Protein AF-A0A2V9AXW8-F1 (afdb_monomer_lite)

Radius of gyration: 30.84 Å; chains: 1; bounding box: 59×23×102 Å

Sequence (179 aa):
MVTGLFTDTKINTTISTSSADVGIQVCVTVDGSGAGVLPTPCVTYDQRFQQISSQLFSQLVACQLVTSTTACTTTSDCAALGANYICNNPTGLSGAGLCVVPNPLCNFDLILSTLSAHSFDFVVSVDNKKPHVVDASWSIIGAGVKGSGSVASCVGPGVLTVTQTKVFNNSGALTFTSN

Secondary structure (DSSP, 8-state):
--EEEEEE----SS---EEEEEEEEEEEEETTB-TT-BS-SEEEEEEEEEEE-TTHHHHHHH-SEEEEEEEESSGGGGGGG-TT-EEE-TT--TT-EEEEEE-TT----EEEEEEE-S----B----SSS---EEEEEEEE----BSS-EEEEEE----------------S-------

pLDDT: mean 87.36, std 8.81, range [53.53, 96.19]

Structure (mmCIF, N/CA/C/O backbone):
data_AF-A0A2V9AXW8-F1
#
_entry.id   AF-A0A2V9AXW8-F1
#
loop_
_atom_site.group_PDB
_atom_site.id
_atom_site.type_symbol
_atom_site.label_atom_id
_atom_site.label_alt_id
_atom_site.label_comp_id
_atom_site.label_asym_id
_atom_site.label_entity_id
_atom_site.label_seq_id
_atom_site.pdbx_PDB_ins_code
_atom_site.Cartn_x
_atom_site.Cartn_y
_atom_site.Cartn_z
_atom_site.occupancy
_atom_site.B_iso_or_equiv
_atom_site.auth_seq_id
_atom_site.auth_comp_id
_atom_site.auth_asym_id
_atom_site.auth_atom_id
_atom_site.pdbx_PDB_model_num
ATOM 1 N N . MET A 1 1 ? -5.684 -10.525 14.001 1.00 85.50 1 MET A N 1
ATOM 2 C CA . MET A 1 1 ? -6.701 -10.534 12.928 1.00 85.50 1 MET A CA 1
ATOM 3 C C . MET A 1 1 ? -5.993 -10.969 11.662 1.00 85.50 1 MET A C 1
ATOM 5 O O . MET A 1 1 ? -4.849 -10.581 11.484 1.00 85.50 1 MET A O 1
ATOM 9 N N . VAL A 1 2 ? -6.605 -11.806 10.829 1.00 89.00 2 VAL A N 1
ATOM 10 C CA . VAL A 1 2 ? -5.998 -12.165 9.536 1.00 89.00 2 VAL A CA 1
ATOM 11 C C . VAL A 1 2 ? -6.515 -11.200 8.478 1.00 89.00 2 VAL A C 1
ATOM 13 O O . VAL A 1 2 ? -7.723 -10.989 8.387 1.00 89.00 2 VAL A O 1
ATOM 16 N N . THR A 1 3 ? -5.617 -10.626 7.689 1.00 91.50 3 THR A N 1
ATOM 17 C CA . THR A 1 3 ? -5.934 -9.692 6.606 1.00 91.50 3 THR A CA 1
ATOM 18 C C . THR A 1 3 ? -5.365 -10.207 5.292 1.00 91.50 3 THR A C 1
ATOM 20 O O . THR A 1 3 ? -4.295 -10.815 5.246 1.00 91.50 3 THR A O 1
ATOM 23 N N . GLY A 1 4 ? -6.107 -9.990 4.211 1.00 91.50 4 GLY A N 1
ATOM 24 C CA . GLY A 1 4 ? -5.634 -10.178 2.850 1.00 91.50 4 GLY A CA 1
ATOM 25 C C . GLY A 1 4 ? -5.870 -8.900 2.067 1.00 91.50 4 GLY A C 1
ATOM 26 O O . GLY A 1 4 ? -7.010 -8.472 1.905 1.00 91.50 4 GLY A O 1
ATOM 27 N N . LEU A 1 5 ? -4.786 -8.292 1.594 1.00 93.12 5 LEU A N 1
ATOM 28 C CA . LEU A 1 5 ? -4.812 -7.065 0.808 1.00 93.12 5 LEU A CA 1
ATOM 29 C C . LEU A 1 5 ? -4.308 -7.334 -0.607 1.00 93.12 5 LEU A C 1
ATOM 31 O O . LEU A 1 5 ? -3.225 -7.902 -0.803 1.00 93.12 5 LEU A O 1
ATOM 35 N N . PHE A 1 6 ? -5.094 -6.907 -1.590 1.00 91.88 6 PHE A N 1
ATOM 36 C CA . PHE A 1 6 ? -4.801 -7.075 -3.004 1.00 91.88 6 PHE A CA 1
ATOM 37 C C . PHE A 1 6 ? -4.752 -5.721 -3.703 1.00 91.88 6 PHE A C 1
ATOM 39 O O . PHE A 1 6 ? -5.687 -4.924 -3.610 1.00 91.88 6 PHE A O 1
ATOM 46 N N . THR A 1 7 ? -3.666 -5.505 -4.433 1.00 93.44 7 THR A N 1
ATOM 47 C CA . THR A 1 7 ? -3.463 -4.380 -5.339 1.00 93.44 7 THR A CA 1
ATOM 48 C C . THR A 1 7 ? -3.152 -4.938 -6.719 1.00 93.44 7 THR A C 1
ATOM 50 O O . THR A 1 7 ? -2.316 -5.828 -6.861 1.00 93.44 7 THR A O 1
ATOM 53 N N . ASP A 1 8 ? -3.811 -4.400 -7.735 1.00 91.94 8 ASP A N 1
ATOM 54 C CA . ASP A 1 8 ? -3.487 -4.641 -9.135 1.00 91.94 8 ASP A CA 1
ATOM 55 C C . ASP A 1 8 ? -3.275 -3.288 -9.799 1.00 91.94 8 ASP A C 1
ATOM 57 O O . ASP A 1 8 ? -4.109 -2.388 -9.698 1.00 91.94 8 ASP A O 1
ATOM 61 N N . THR A 1 9 ? -2.130 -3.127 -10.445 1.00 92.25 9 THR A N 1
ATOM 62 C CA . THR A 1 9 ? -1.794 -1.908 -11.174 1.00 92.25 9 THR A CA 1
ATOM 63 C C . THR A 1 9 ? -1.441 -2.300 -12.588 1.00 92.25 9 THR A C 1
ATOM 65 O O . THR A 1 9 ? -0.602 -3.167 -12.831 1.00 92.25 9 THR A O 1
ATOM 68 N N . LYS A 1 10 ? -2.101 -1.644 -13.535 1.00 89.62 10 LYS A N 1
ATOM 69 C CA . LYS A 1 10 ? -1.935 -1.920 -14.953 1.00 89.62 10 LYS A CA 1
ATOM 70 C C . LYS A 1 10 ? -1.572 -0.637 -15.662 1.00 89.62 10 LYS A C 1
ATOM 72 O O . LYS A 1 10 ? -2.218 0.383 -15.453 1.00 89.62 10 LYS A O 1
ATOM 77 N N . ILE A 1 11 ? -0.573 -0.712 -16.526 1.00 87.94 11 ILE A N 1
ATOM 78 C CA . ILE A 1 11 ? -0.215 0.356 -17.456 1.00 87.94 11 ILE A CA 1
ATOM 79 C C . ILE A 1 11 ? -0.204 -0.200 -18.878 1.00 87.94 11 ILE A C 1
ATOM 81 O O . ILE A 1 11 ? -0.083 -1.408 -19.093 1.00 87.94 11 ILE A O 1
ATOM 85 N N . ASN A 1 12 ? -0.387 0.675 -19.858 1.00 86.75 12 ASN A N 1
ATOM 86 C CA . ASN A 1 12 ? -0.316 0.345 -21.279 1.00 86.75 12 ASN A CA 1
ATOM 87 C C . ASN A 1 12 ? 0.183 1.576 -22.059 1.00 86.75 12 ASN A C 1
ATOM 89 O O . ASN A 1 12 ? 0.609 2.566 -21.469 1.00 86.75 12 ASN A O 1
ATOM 93 N N . THR A 1 13 ? 0.125 1.538 -23.388 1.00 82.81 13 THR A N 1
ATOM 94 C CA . THR A 1 13 ? 0.618 2.637 -24.231 1.00 82.81 13 THR A CA 1
ATOM 95 C C . THR A 1 13 ? -0.160 3.952 -24.083 1.00 82.81 13 THR A C 1
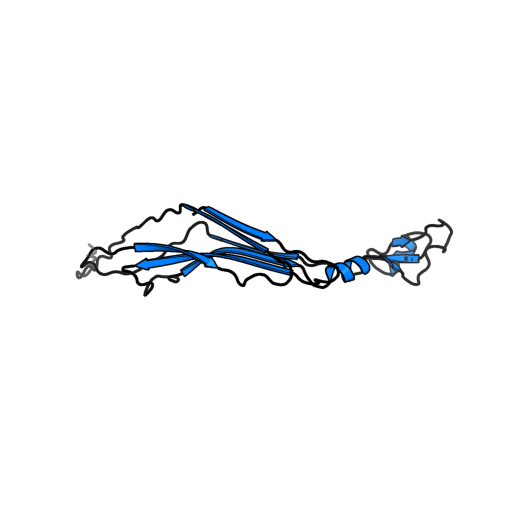ATOM 97 O O . THR A 1 13 ? 0.338 4.986 -24.516 1.00 82.81 13 THR A O 1
ATOM 100 N N . THR A 1 14 ? -1.364 3.941 -23.501 1.00 83.56 14 THR A N 1
ATOM 101 C CA . THR A 1 14 ? -2.200 5.135 -23.271 1.00 83.56 14 THR A CA 1
ATOM 102 C C . THR A 1 14 ? -2.338 5.502 -21.792 1.00 83.56 14 THR A C 1
ATOM 104 O O . THR A 1 14 ? -2.562 6.667 -21.470 1.00 83.56 14 THR A O 1
ATOM 107 N N . ILE A 1 15 ? -2.165 4.539 -20.886 1.00 85.75 15 ILE A N 1
ATOM 108 C CA . ILE A 1 15 ? -2.171 4.715 -19.433 1.00 85.75 15 ILE A CA 1
ATOM 109 C C . ILE A 1 15 ? -0.737 4.574 -18.953 1.00 85.75 15 ILE A C 1
ATOM 111 O O . ILE A 1 15 ? -0.246 3.465 -18.749 1.00 85.75 15 ILE A O 1
ATOM 115 N N . SER A 1 16 ? -0.067 5.712 -18.803 1.00 83.62 16 SER A N 1
ATOM 116 C CA . SER A 1 16 ? 1.350 5.747 -18.468 1.00 83.62 16 SER A CA 1
ATOM 117 C C . SER A 1 16 ? 1.595 5.409 -16.992 1.00 83.62 16 SER A C 1
ATOM 119 O O . SER A 1 16 ? 2.525 4.671 -16.696 1.00 83.62 16 SER A O 1
ATOM 121 N N . THR A 1 17 ? 0.753 5.871 -16.064 1.00 86.88 17 THR A N 1
ATOM 122 C CA . THR A 1 17 ? 0.869 5.573 -14.624 1.00 86.88 17 THR A CA 1
ATOM 123 C C . THR A 1 17 ? -0.339 4.824 -14.091 1.00 86.88 17 THR A C 1
ATOM 125 O O . THR A 1 17 ? -1.477 5.062 -14.497 1.00 86.88 17 THR A O 1
ATOM 128 N N . SER A 1 18 ? -0.101 3.956 -13.111 1.00 91.94 18 SER A N 1
ATOM 129 C CA . SER A 1 18 ? -1.170 3.358 -12.315 1.00 91.94 18 SER A CA 1
ATOM 130 C C . SER A 1 18 ? -0.719 3.174 -10.877 1.00 91.94 18 SER A C 1
ATOM 132 O O . SER A 1 18 ? 0.427 2.805 -10.625 1.00 91.94 18 SER A O 1
ATOM 134 N N . SER A 1 19 ? -1.621 3.452 -9.939 1.00 92.56 19 SER A N 1
ATOM 135 C CA . SER A 1 19 ? -1.397 3.210 -8.518 1.00 92.56 19 SER A CA 1
ATOM 136 C C . SER A 1 19 ? -2.634 2.617 -7.857 1.00 92.56 19 SER A C 1
ATOM 138 O O . SER A 1 19 ? -3.766 2.909 -8.251 1.00 92.56 19 SER A O 1
ATOM 140 N N . ALA A 1 20 ? -2.401 1.816 -6.827 1.00 94.75 20 ALA A N 1
ATOM 141 C CA . ALA A 1 20 ? -3.413 1.178 -6.006 1.00 94.75 20 ALA A CA 1
ATOM 142 C C . ALA A 1 20 ? -2.971 1.242 -4.538 1.00 94.75 20 ALA A C 1
ATOM 144 O O . ALA A 1 20 ? -1.832 0.904 -4.220 1.00 94.75 20 ALA A O 1
ATOM 145 N N . ASP A 1 21 ? -3.869 1.691 -3.663 1.00 94.88 21 ASP A N 1
ATOM 146 C CA . ASP A 1 21 ? -3.652 1.782 -2.219 1.00 94.88 21 ASP A CA 1
ATOM 147 C C . ASP A 1 21 ? -4.853 1.191 -1.483 1.00 94.88 21 ASP A C 1
ATOM 149 O O . ASP A 1 21 ? -5.993 1.604 -1.711 1.00 94.88 21 ASP A O 1
ATOM 153 N N . VAL A 1 22 ? -4.598 0.222 -0.612 1.00 95.00 22 VAL A N 1
ATOM 154 C CA . VAL A 1 22 ? -5.619 -0.417 0.218 1.00 95.00 22 VAL A CA 1
ATOM 155 C C . VAL A 1 22 ? -5.028 -0.778 1.568 1.00 95.00 22 VAL A C 1
ATOM 157 O O . VAL A 1 22 ? -3.903 -1.253 1.658 1.00 95.00 22 VAL A O 1
ATOM 160 N N . GLY A 1 23 ? -5.796 -0.596 2.630 1.00 94.69 23 GLY A N 1
ATOM 161 C CA . GLY A 1 23 ? -5.409 -0.954 3.981 1.00 94.69 23 GLY A CA 1
ATOM 162 C C . GLY A 1 23 ? -6.603 -1.264 4.864 1.00 94.69 23 GLY A C 1
ATOM 163 O O . GLY A 1 23 ? -7.751 -1.067 4.481 1.00 94.69 23 GLY A O 1
ATOM 164 N N . ILE A 1 24 ? -6.318 -1.754 6.060 1.00 93.75 24 ILE A N 1
ATOM 165 C CA . ILE A 1 24 ? -7.264 -2.004 7.135 1.00 93.75 24 ILE A CA 1
ATOM 166 C C . ILE A 1 24 ? -6.900 -1.087 8.292 1.00 93.75 24 ILE A C 1
ATOM 168 O O . ILE A 1 24 ? -5.767 -1.096 8.774 1.00 93.75 24 ILE A O 1
ATOM 172 N N . GLN A 1 25 ? -7.873 -0.318 8.760 1.00 94.12 25 GLN A N 1
ATOM 173 C CA . GLN A 1 25 ? -7.775 0.445 9.992 1.00 94.12 25 GLN A CA 1
ATOM 174 C C . GLN A 1 25 ? -8.537 -0.283 11.088 1.00 94.12 25 GLN A C 1
ATOM 176 O O . GLN A 1 25 ? -9.660 -0.735 10.866 1.00 94.12 25 GLN A O 1
ATOM 181 N N . VAL A 1 26 ? -7.936 -0.368 12.270 1.00 94.44 26 VAL A N 1
ATOM 182 C CA . VAL A 1 26 ? -8.591 -0.857 13.483 1.00 94.44 26 VAL A CA 1
ATOM 183 C C . VAL A 1 26 ? -8.790 0.322 14.416 1.00 94.44 26 VAL A C 1
ATOM 185 O O . VAL A 1 26 ? -7.850 1.077 14.666 1.00 94.44 26 VAL A O 1
ATOM 188 N N . CYS A 1 27 ? -10.009 0.466 14.925 1.00 95.06 27 CYS A N 1
ATOM 189 C CA . CYS A 1 27 ? -10.375 1.484 15.892 1.00 95.06 27 CYS A CA 1
ATOM 190 C C . CYS A 1 27 ? -10.876 0.841 17.184 1.00 95.06 27 CYS A C 1
ATOM 192 O O . CYS A 1 27 ? -11.660 -0.108 17.143 1.00 95.06 27 CYS A O 1
ATOM 194 N N . VAL A 1 28 ? -10.459 1.386 18.323 1.00 95.62 28 VAL A N 1
ATOM 195 C CA . VAL A 1 28 ? -10.909 0.982 19.654 1.00 95.62 28 VAL A CA 1
ATOM 196 C C . VAL A 1 28 ? -11.625 2.145 20.321 1.00 95.62 28 VAL A C 1
ATOM 198 O O . VAL A 1 28 ? -11.121 3.268 20.372 1.00 95.62 28 VAL A O 1
ATOM 201 N N . THR A 1 29 ? -12.800 1.854 20.865 1.00 96.19 29 THR A N 1
ATOM 202 C CA . THR A 1 29 ? -13.563 2.779 21.699 1.00 96.19 29 THR A CA 1
ATOM 203 C C . THR A 1 29 ? -13.880 2.147 23.040 1.00 96.19 29 THR A C 1
ATOM 205 O O . THR A 1 29 ? -14.088 0.938 23.139 1.00 96.19 29 THR A O 1
ATOM 208 N N . VAL A 1 30 ? -13.949 2.983 24.069 1.00 94.44 30 VAL A N 1
ATOM 209 C CA . VAL A 1 30 ? -14.335 2.601 25.425 1.00 94.44 30 VAL A CA 1
ATOM 210 C C . VAL A 1 30 ? -15.557 3.425 25.799 1.00 94.44 30 VAL A C 1
ATOM 212 O O . VAL A 1 30 ? -15.543 4.649 25.676 1.00 94.44 30 VAL A O 1
ATOM 215 N N . ASP A 1 31 ? -16.642 2.756 26.185 1.00 93.81 31 ASP A N 1
ATOM 216 C CA . ASP A 1 31 ? -17.963 3.361 26.400 1.00 93.81 31 ASP A CA 1
ATOM 217 C C . ASP A 1 31 ? -18.440 4.213 25.201 1.00 93.81 31 ASP A C 1
ATOM 219 O O . ASP A 1 31 ? -19.042 5.275 25.366 1.00 93.81 31 ASP A O 1
ATOM 223 N N . GLY A 1 32 ? -18.129 3.769 23.977 1.00 93.38 32 GLY A N 1
ATOM 224 C CA . GLY A 1 32 ? -18.470 4.469 22.734 1.00 93.38 32 GLY A CA 1
ATOM 225 C C . GLY A 1 32 ? -17.593 5.684 22.400 1.00 93.38 32 GLY A C 1
ATOM 226 O O . GLY A 1 32 ? -17.887 6.395 21.442 1.00 93.38 32 GLY A O 1
ATOM 227 N N . SER A 1 33 ? -16.513 5.935 23.152 1.00 93.19 33 SER A N 1
ATOM 228 C CA . SER A 1 33 ? -15.588 7.050 22.915 1.00 93.19 33 SER A CA 1
ATOM 229 C C . SER A 1 33 ? -14.156 6.578 22.653 1.00 93.19 33 SER A C 1
ATOM 231 O O . SER A 1 33 ? -13.646 5.693 23.332 1.00 93.19 33 SER A O 1
ATOM 233 N N . GLY A 1 34 ? -13.476 7.199 21.686 1.00 92.81 34 GLY A N 1
ATOM 234 C CA . GLY A 1 34 ? -12.032 7.028 21.460 1.00 92.81 34 GLY A CA 1
ATOM 235 C C . GLY A 1 34 ? -11.159 7.993 22.276 1.00 92.81 34 GLY A C 1
ATOM 236 O O . GLY A 1 34 ? -9.937 7.999 22.137 1.00 92.81 34 GLY A O 1
ATOM 237 N N . ALA A 1 35 ? -11.763 8.858 23.097 1.00 93.06 35 ALA A N 1
ATOM 238 C CA . ALA A 1 35 ? -11.028 9.858 23.864 1.00 93.06 35 ALA A CA 1
ATOM 239 C C . ALA A 1 35 ? -10.128 9.201 24.923 1.00 93.06 35 ALA A C 1
ATOM 241 O O . ALA A 1 35 ? -10.566 8.335 25.675 1.00 93.06 35 ALA A O 1
ATOM 242 N N . GLY A 1 36 ? -8.868 9.637 24.998 1.00 90.81 36 GLY A N 1
ATOM 243 C CA . GLY A 1 36 ? -7.898 9.121 25.971 1.00 90.81 36 GLY A CA 1
ATOM 244 C C . GLY A 1 36 ? -7.336 7.732 25.650 1.00 90.81 36 GLY A C 1
ATOM 245 O O . GLY A 1 36 ? -6.495 7.249 26.405 1.00 90.81 36 GLY A O 1
ATOM 246 N N . VAL A 1 37 ? -7.754 7.109 24.542 1.00 94.62 37 VAL A N 1
ATOM 247 C CA . VAL A 1 37 ? -7.150 5.875 24.031 1.00 94.62 37 VAL A CA 1
ATOM 248 C C . VAL A 1 37 ? -5.808 6.210 23.379 1.00 94.62 37 VAL A C 1
ATOM 250 O O . VAL A 1 37 ? -5.742 6.977 22.416 1.00 94.62 37 VAL A O 1
ATOM 253 N N . LEU A 1 38 ? -4.734 5.628 23.908 1.00 93.88 38 LEU A N 1
ATOM 254 C CA . LEU A 1 38 ? -3.369 5.772 23.408 1.00 93.88 38 LEU A CA 1
ATOM 255 C C . LEU A 1 38 ? -2.929 4.512 22.642 1.00 93.88 38 LEU A C 1
ATOM 257 O O . LEU A 1 38 ? -3.374 3.419 22.995 1.00 93.88 38 LEU A O 1
ATOM 261 N N . PRO A 1 39 ? -2.034 4.634 21.639 1.00 90.12 39 PRO A N 1
ATOM 262 C CA . PRO A 1 39 ? -1.412 5.875 21.145 1.00 90.12 39 PRO A CA 1
ATOM 263 C C . PRO A 1 39 ? -2.366 6.770 20.333 1.00 90.12 39 PRO A C 1
ATOM 265 O O . PRO A 1 39 ? -2.180 7.981 20.267 1.00 90.12 39 PRO A O 1
ATOM 268 N N . THR A 1 40 ? -3.397 6.179 19.739 1.00 94.06 40 THR A N 1
ATOM 269 C CA . THR A 1 40 ? -4.514 6.834 19.046 1.00 94.06 40 THR A CA 1
ATOM 270 C C . THR A 1 40 ? -5.669 5.833 19.020 1.00 94.06 40 THR A C 1
ATOM 272 O O . THR A 1 40 ? -5.405 4.629 18.954 1.00 94.06 40 THR A O 1
ATOM 275 N N . PRO A 1 41 ? -6.938 6.274 19.047 1.00 95.06 41 PRO A N 1
ATOM 276 C CA . PRO A 1 41 ? -8.081 5.369 18.987 1.00 95.06 41 PRO A CA 1
ATOM 277 C C . PRO A 1 41 ? -8.156 4.571 17.687 1.00 95.06 41 PRO A C 1
ATOM 279 O O . PRO A 1 41 ? -8.770 3.516 17.688 1.00 95.06 41 PRO A O 1
ATOM 282 N N . CYS A 1 42 ? -7.541 5.040 16.599 1.00 95.56 42 CYS A N 1
ATOM 283 C CA . CYS A 1 42 ? -7.497 4.339 15.319 1.00 95.56 42 CYS A CA 1
ATOM 284 C C . CYS A 1 42 ? -6.056 4.197 14.824 1.00 95.56 42 CYS A C 1
ATOM 286 O O . CYS A 1 42 ? -5.295 5.168 14.832 1.00 95.56 42 CYS A O 1
ATOM 288 N N . VAL A 1 43 ? -5.701 3.002 14.354 1.00 94.25 43 VAL A N 1
ATOM 289 C CA . VAL A 1 43 ? -4.370 2.657 13.829 1.00 94.25 43 VAL A CA 1
ATOM 290 C C . VAL A 1 43 ? -4.491 1.891 12.517 1.00 94.25 43 VAL A C 1
ATOM 292 O O . VAL A 1 43 ? -5.417 1.100 12.323 1.00 94.25 43 VAL A O 1
ATOM 295 N N . THR A 1 44 ? -3.539 2.102 11.612 1.00 94.00 44 THR A N 1
ATOM 296 C CA . THR A 1 44 ? -3.410 1.278 10.406 1.00 94.00 44 THR A CA 1
ATOM 297 C C . THR A 1 44 ? -2.867 -0.091 10.796 1.00 94.00 44 THR A C 1
ATOM 299 O O . THR A 1 44 ? -1.740 -0.195 11.276 1.00 94.00 44 THR A O 1
ATOM 302 N N . TYR A 1 45 ? -3.677 -1.131 10.605 1.00 94.00 45 TYR A N 1
ATOM 303 C CA . TYR A 1 45 ? -3.333 -2.511 10.934 1.00 94.00 45 TYR A CA 1
ATOM 304 C C . TYR A 1 45 ? -2.589 -3.218 9.814 1.00 94.00 45 TYR A C 1
ATOM 306 O O . TYR A 1 45 ? -1.594 -3.890 10.062 1.00 94.00 45 TYR A O 1
ATOM 314 N N . ASP A 1 46 ? -3.045 -3.033 8.585 1.00 93.94 46 ASP A N 1
ATOM 315 C CA . ASP A 1 46 ? -2.397 -3.567 7.394 1.00 93.94 46 ASP A CA 1
ATOM 316 C C . ASP A 1 46 ? -2.582 -2.554 6.262 1.00 93.94 46 ASP A C 1
ATOM 318 O O . ASP A 1 46 ? -3.618 -1.900 6.197 1.00 93.94 46 ASP A O 1
ATOM 322 N N . GLN A 1 47 ? -1.603 -2.371 5.390 1.00 94.38 47 GLN A N 1
ATOM 323 C CA . GLN A 1 47 ? -1.697 -1.501 4.226 1.00 94.38 47 GLN A CA 1
ATOM 324 C C . GLN A 1 47 ? -0.754 -1.982 3.133 1.00 94.38 47 GLN A C 1
ATOM 326 O O . GLN A 1 47 ? 0.398 -2.344 3.377 1.00 94.38 47 GLN A O 1
ATOM 331 N N . ARG A 1 48 ? -1.243 -1.933 1.899 1.00 93.94 48 ARG A N 1
ATOM 332 C CA . ARG A 1 48 ? -0.490 -2.177 0.681 1.00 93.94 48 ARG A CA 1
ATOM 333 C C . ARG A 1 48 ? -0.667 -1.018 -0.278 1.00 93.94 48 ARG A C 1
ATOM 335 O O . ARG A 1 48 ? -1.783 -0.697 -0.678 1.00 93.94 48 ARG A O 1
ATOM 342 N N . PHE A 1 49 ? 0.463 -0.464 -0.688 1.00 93.25 49 PHE A N 1
ATOM 343 C CA . PHE A 1 49 ? 0.563 0.522 -1.745 1.00 93.25 49 PHE A CA 1
ATOM 344 C C . PHE A 1 49 ? 1.403 -0.043 -2.885 1.00 93.25 49 PHE A C 1
ATOM 346 O O . PHE A 1 49 ? 2.481 -0.600 -2.664 1.00 93.25 49 PHE A O 1
ATOM 353 N N . GLN A 1 50 ? 0.923 0.143 -4.107 1.00 93.31 50 GLN A N 1
ATOM 354 C CA . GLN A 1 50 ? 1.638 -0.200 -5.324 1.00 93.31 50 GLN A CA 1
ATOM 355 C C . GLN A 1 50 ? 1.500 0.928 -6.341 1.00 93.31 50 GLN A C 1
ATOM 357 O O . GLN A 1 50 ? 0.403 1.438 -6.570 1.00 93.31 50 GLN A O 1
ATOM 362 N N . GLN A 1 51 ? 2.601 1.285 -6.997 1.00 91.62 51 GLN A N 1
ATOM 363 C CA . GLN A 1 51 ? 2.618 2.239 -8.098 1.00 91.62 51 GLN A CA 1
ATOM 364 C C . GLN A 1 51 ? 3.610 1.822 -9.184 1.00 91.62 51 GLN A C 1
ATOM 366 O O . GLN A 1 51 ? 4.751 1.457 -8.905 1.00 91.62 51 GLN A O 1
ATOM 371 N N . ILE A 1 52 ? 3.169 1.950 -10.437 1.00 88.44 52 ILE A N 1
ATOM 372 C CA . ILE A 1 52 ? 3.981 1.767 -11.643 1.00 88.44 52 ILE A CA 1
ATOM 373 C C . ILE A 1 52 ? 4.048 3.102 -12.408 1.00 88.44 52 ILE A C 1
ATOM 375 O O . ILE A 1 52 ? 3.027 3.775 -12.591 1.00 88.44 52 ILE A O 1
ATOM 379 N N . SER A 1 53 ? 5.260 3.498 -12.818 1.00 79.69 53 SER A N 1
ATOM 380 C CA . SER A 1 53 ? 5.595 4.826 -13.367 1.00 79.69 53 SER A CA 1
ATOM 381 C C . SER A 1 53 ? 5.310 5.022 -14.873 1.00 79.69 53 SER A C 1
ATOM 383 O O . SER A 1 53 ? 5.374 4.076 -15.658 1.00 79.69 53 SER A O 1
ATOM 385 N N . SER A 1 54 ? 5.106 6.297 -15.265 1.00 67.62 54 SER A N 1
ATOM 386 C CA . SER A 1 54 ? 4.775 6.828 -16.610 1.00 67.62 54 SER A CA 1
ATOM 387 C C . SER A 1 54 ? 5.758 6.481 -17.707 1.00 67.62 54 SER A C 1
ATOM 389 O O . SER A 1 54 ? 5.431 6.590 -18.889 1.00 67.62 54 SER A O 1
ATOM 391 N N . GLN A 1 55 ? 6.978 6.137 -17.324 1.00 68.44 55 GLN A N 1
ATOM 392 C CA . GLN A 1 55 ? 8.090 6.081 -18.248 1.00 68.44 55 GLN A CA 1
ATOM 393 C C . GLN A 1 55 ? 8.431 4.660 -18.675 1.00 68.44 55 GLN A C 1
ATOM 395 O O . GLN A 1 55 ? 9.292 4.538 -19.536 1.00 68.44 55 GLN A O 1
ATOM 400 N N . LEU A 1 56 ? 7.752 3.612 -18.178 1.00 76.38 56 LEU A N 1
ATOM 401 C CA . LEU A 1 56 ? 8.119 2.224 -18.494 1.00 76.38 56 LEU A CA 1
ATOM 402 C C . LEU A 1 56 ? 8.260 2.001 -20.004 1.00 76.38 56 LEU A C 1
ATOM 404 O O . LEU A 1 56 ? 9.274 1.488 -20.455 1.00 76.38 56 LEU A O 1
ATOM 408 N N . PHE A 1 57 ? 7.282 2.419 -20.809 1.00 77.25 57 PHE A N 1
ATOM 409 C CA . PHE A 1 57 ? 7.337 2.181 -22.254 1.00 77.25 57 PHE A CA 1
ATOM 410 C C . PHE A 1 57 ? 8.386 3.047 -22.962 1.00 77.25 57 PHE A C 1
ATOM 412 O O . PHE A 1 57 ? 9.080 2.548 -23.843 1.00 77.25 57 PHE A O 1
ATOM 419 N N . SER A 1 58 ? 8.575 4.305 -22.553 1.00 77.12 58 SER A N 1
ATOM 420 C CA . SER A 1 58 ? 9.679 5.129 -23.068 1.00 77.12 58 SER A CA 1
ATOM 421 C C . SER A 1 58 ? 11.054 4.604 -22.637 1.00 77.12 58 SER A C 1
ATOM 423 O O . SER A 1 58 ? 12.004 4.686 -23.407 1.00 77.12 58 SER A O 1
ATOM 425 N N . GLN A 1 59 ? 11.160 4.025 -21.440 1.00 77.50 59 GLN A N 1
ATOM 426 C CA . GLN A 1 59 ? 12.384 3.451 -20.884 1.00 77.50 59 GLN A CA 1
ATOM 427 C C . GLN A 1 59 ? 12.708 2.116 -21.549 1.00 77.50 59 GLN A C 1
ATOM 429 O O . GLN A 1 59 ? 13.852 1.896 -21.915 1.00 77.50 59 GLN A O 1
ATOM 434 N N . LEU A 1 60 ? 11.708 1.267 -21.806 1.00 78.19 60 LEU A N 1
ATOM 435 C CA . LEU A 1 60 ? 11.862 0.036 -22.585 1.00 78.19 60 LEU A CA 1
ATOM 436 C C . LEU A 1 60 ? 12.320 0.326 -24.018 1.00 78.19 60 LEU A C 1
ATOM 438 O O . LEU A 1 60 ? 13.189 -0.372 -24.528 1.00 78.19 60 LEU A O 1
ATOM 442 N N . VAL A 1 61 ? 11.788 1.372 -24.659 1.00 78.12 61 VAL A N 1
ATOM 443 C CA . VAL A 1 61 ? 12.300 1.827 -25.964 1.00 78.12 61 VAL A CA 1
ATOM 444 C C . VAL A 1 61 ? 13.738 2.341 -25.837 1.00 78.12 61 VAL A C 1
ATOM 446 O O . VAL A 1 61 ? 14.563 2.076 -26.707 1.00 78.12 61 VAL A O 1
ATOM 449 N N . ALA A 1 62 ? 14.065 3.025 -24.738 1.00 80.31 62 ALA A N 1
ATOM 450 C CA . ALA A 1 62 ? 15.416 3.492 -24.445 1.00 80.31 62 ALA A CA 1
ATOM 451 C C . ALA A 1 62 ? 16.387 2.373 -24.011 1.00 80.31 62 ALA A C 1
ATOM 453 O O . ALA A 1 62 ? 17.594 2.621 -23.978 1.00 80.31 62 ALA A O 1
ATOM 454 N N . CYS A 1 63 ? 15.907 1.155 -23.723 1.00 83.69 63 CYS A N 1
ATOM 455 C CA . CYS A 1 63 ? 16.703 -0.028 -23.377 1.00 83.69 63 CYS A CA 1
ATOM 456 C C . CYS A 1 63 ? 17.386 -0.639 -24.601 1.00 83.69 63 CYS A C 1
ATOM 458 O O . CYS A 1 63 ? 17.202 -1.801 -24.960 1.00 83.69 63 CYS A O 1
ATOM 460 N N . GLN A 1 64 ? 18.209 0.178 -25.240 1.00 86.81 64 GLN A N 1
ATOM 461 C CA . GLN A 1 64 ? 19.097 -0.203 -26.317 1.00 86.81 64 GLN A CA 1
ATOM 462 C C . GLN A 1 64 ? 20.525 0.152 -25.917 1.00 86.81 64 GLN A C 1
ATOM 464 O O . GLN A 1 64 ? 20.769 0.991 -25.046 1.00 86.81 64 GLN A O 1
ATOM 469 N N . LEU A 1 65 ? 21.485 -0.520 -26.543 1.00 87.75 65 LEU A N 1
ATOM 470 C CA . LEU A 1 65 ? 22.883 -0.149 -26.398 1.00 87.75 65 LEU A CA 1
ATOM 471 C C . LEU A 1 65 ? 23.092 1.222 -27.050 1.00 87.75 65 LEU A C 1
ATOM 473 O O . LEU A 1 65 ? 22.693 1.440 -28.193 1.00 87.75 65 LEU A O 1
ATOM 477 N N . VAL A 1 66 ? 23.722 2.142 -26.327 1.00 88.25 66 VAL A N 1
ATOM 478 C CA . VAL A 1 66 ? 24.124 3.443 -26.860 1.00 88.25 66 VAL A CA 1
ATOM 479 C C . VAL A 1 66 ? 25.435 3.250 -27.605 1.00 88.25 66 VAL A C 1
ATOM 481 O O . VAL A 1 66 ? 26.414 2.769 -27.033 1.00 88.25 66 VAL A O 1
ATOM 484 N N . THR A 1 67 ? 25.450 3.605 -28.886 1.00 89.25 67 THR A N 1
ATOM 485 C CA . THR A 1 67 ? 26.633 3.507 -29.742 1.00 89.25 67 THR A CA 1
ATOM 486 C C . THR A 1 67 ? 27.551 4.708 -29.559 1.00 89.25 67 THR A C 1
ATOM 488 O O . THR A 1 67 ? 27.122 5.850 -29.724 1.00 89.25 67 THR A O 1
ATOM 491 N N . SER A 1 68 ? 28.823 4.446 -29.270 1.00 87.81 68 SER A N 1
ATOM 492 C CA . SER A 1 68 ? 29.903 5.429 -29.351 1.00 87.81 68 SER A CA 1
ATOM 493 C C . SER A 1 68 ? 30.339 5.635 -30.807 1.00 87.81 68 SER A C 1
ATOM 495 O O . SER A 1 68 ? 30.070 4.812 -31.682 1.00 87.81 68 SER A O 1
ATOM 497 N N . THR A 1 69 ? 31.069 6.719 -31.062 1.00 89.75 69 THR A N 1
ATOM 498 C CA . THR A 1 69 ? 31.771 6.969 -32.330 1.00 89.75 69 THR A CA 1
ATOM 499 C C . THR A 1 69 ? 33.125 6.251 -32.416 1.00 89.75 69 THR A C 1
ATOM 501 O O . THR A 1 69 ? 33.803 6.332 -33.438 1.00 89.75 69 THR A O 1
ATOM 504 N N . THR A 1 70 ? 33.539 5.546 -31.359 1.00 92.81 70 THR A N 1
ATOM 505 C CA . THR A 1 70 ? 34.799 4.792 -31.313 1.00 92.81 70 THR A CA 1
ATOM 506 C C . THR A 1 70 ? 34.672 3.462 -32.051 1.00 92.81 70 THR A C 1
ATOM 508 O O . THR A 1 70 ? 33.918 2.582 -31.629 1.00 92.81 70 THR A O 1
ATOM 511 N N . ALA A 1 71 ? 35.441 3.310 -33.130 1.00 93.69 71 ALA A N 1
ATOM 512 C CA . ALA A 1 71 ? 35.586 2.043 -33.834 1.00 93.69 71 ALA A CA 1
ATOM 513 C C . ALA A 1 71 ? 36.344 1.019 -32.978 1.00 93.69 71 ALA A C 1
ATOM 515 O O . ALA A 1 71 ? 37.279 1.370 -32.258 1.00 93.69 71 ALA A O 1
ATOM 516 N N . CYS A 1 72 ? 35.957 -0.248 -33.077 1.00 94.69 72 CYS A N 1
ATOM 517 C CA . CYS A 1 72 ? 36.570 -1.338 -32.330 1.00 94.69 72 CYS A CA 1
ATOM 518 C C . CYS A 1 72 ? 36.641 -2.622 -33.158 1.00 94.69 72 CYS A C 1
ATOM 520 O O . CYS A 1 72 ? 35.849 -2.860 -34.071 1.00 94.69 72 CYS A O 1
ATOM 522 N N . THR A 1 73 ? 37.603 -3.469 -32.811 1.00 95.25 73 THR A N 1
ATOM 523 C CA . THR A 1 73 ? 37.712 -4.855 -33.274 1.00 95.25 73 THR A CA 1
ATOM 524 C C . THR A 1 73 ? 37.327 -5.810 -32.154 1.00 95.25 73 THR A C 1
ATOM 526 O O . THR A 1 73 ? 36.606 -6.777 -32.396 1.00 95.25 73 THR A O 1
ATOM 529 N N . THR A 1 74 ? 37.773 -5.520 -30.928 1.00 93.69 74 THR A N 1
ATOM 530 C CA . THR A 1 74 ? 37.459 -6.288 -29.720 1.00 93.69 74 THR A CA 1
ATOM 531 C C . THR A 1 74 ? 37.123 -5.360 -28.549 1.00 93.69 74 THR A C 1
ATOM 533 O O . THR A 1 74 ? 37.349 -4.153 -28.602 1.00 93.69 74 THR A O 1
ATOM 536 N N . THR A 1 75 ? 36.584 -5.912 -27.459 1.00 92.44 75 THR A N 1
ATOM 537 C CA . THR A 1 75 ? 36.197 -5.134 -26.268 1.00 92.44 75 THR A CA 1
ATOM 538 C C . THR A 1 75 ? 37.364 -4.377 -25.623 1.00 92.44 75 THR A C 1
ATOM 540 O O . THR A 1 75 ? 37.131 -3.343 -25.000 1.00 92.44 75 THR A O 1
ATOM 543 N N . SER A 1 76 ? 38.618 -4.817 -25.799 1.00 93.19 76 SER A N 1
ATOM 544 C CA . SER A 1 76 ? 39.777 -4.082 -25.267 1.00 93.19 76 SER A CA 1
ATOM 545 C C . SER A 1 76 ? 39.920 -2.688 -25.871 1.00 93.19 76 SER A C 1
ATOM 547 O O . SER A 1 76 ? 40.379 -1.775 -25.189 1.00 93.19 76 SER A O 1
ATOM 549 N N . ASP A 1 77 ? 39.467 -2.503 -27.113 1.00 93.50 77 ASP A N 1
ATOM 550 C CA . ASP A 1 77 ? 39.535 -1.220 -27.819 1.00 93.50 77 ASP A CA 1
ATOM 551 C C . ASP A 1 77 ? 38.596 -0.172 -27.191 1.00 93.50 77 ASP A C 1
ATOM 553 O O . ASP A 1 77 ? 38.748 1.026 -27.414 1.00 93.50 77 ASP A O 1
ATOM 557 N N . CYS A 1 78 ? 37.651 -0.613 -26.354 1.00 93.94 78 CYS A N 1
ATOM 558 C CA . CYS A 1 78 ? 36.680 0.237 -25.673 1.00 93.94 78 CYS A CA 1
ATOM 559 C C . CYS A 1 78 ? 37.072 0.597 -24.231 1.00 93.94 78 CYS A C 1
ATOM 561 O O . CYS A 1 78 ? 36.374 1.383 -23.593 1.00 93.94 78 CYS A O 1
ATOM 563 N N . ALA A 1 79 ? 38.182 0.063 -23.707 1.00 91.62 79 ALA A N 1
ATOM 564 C CA . ALA A 1 79 ? 38.561 0.215 -22.298 1.00 91.62 79 ALA A CA 1
ATOM 565 C C . ALA A 1 79 ? 38.771 1.681 -21.868 1.00 91.62 79 ALA A C 1
ATOM 567 O O . ALA A 1 79 ? 38.510 2.036 -20.720 1.00 91.62 79 ALA A O 1
ATOM 568 N N . ALA A 1 80 ? 39.195 2.547 -22.794 1.00 91.00 80 ALA A N 1
ATOM 569 C CA . ALA A 1 80 ? 39.408 3.973 -22.537 1.00 91.00 80 ALA A CA 1
ATOM 570 C C . ALA A 1 80 ? 38.103 4.774 -22.345 1.00 91.00 80 ALA A C 1
ATOM 572 O O . ALA A 1 80 ? 38.148 5.888 -21.829 1.00 91.00 80 ALA A O 1
ATOM 573 N N . LEU A 1 81 ? 36.951 4.224 -22.747 1.00 89.44 81 LEU A N 1
ATOM 574 C CA . LEU A 1 81 ? 35.641 4.878 -22.620 1.00 89.44 81 LEU A CA 1
ATOM 575 C C . LEU A 1 81 ? 35.004 4.672 -21.238 1.00 89.44 81 LEU A C 1
ATOM 577 O O . LEU A 1 81 ? 34.042 5.357 -20.892 1.00 89.44 81 LEU A O 1
ATOM 581 N N . GLY A 1 82 ? 35.554 3.755 -20.441 1.00 88.00 82 GLY A N 1
ATOM 582 C CA . GLY A 1 82 ? 35.093 3.442 -19.094 1.00 88.00 82 GLY A CA 1
ATOM 583 C C . GLY A 1 82 ? 34.590 2.008 -18.950 1.00 88.00 82 GLY A C 1
ATOM 584 O O . GLY A 1 82 ? 34.640 1.192 -19.871 1.00 88.00 82 GLY A O 1
ATOM 585 N N . ALA A 1 83 ? 34.107 1.691 -17.751 1.00 82.69 83 ALA A N 1
ATOM 586 C CA . ALA A 1 83 ? 33.576 0.370 -17.443 1.00 82.69 83 ALA A CA 1
ATOM 587 C C . ALA A 1 83 ? 32.288 0.079 -18.239 1.00 82.69 83 ALA A C 1
ATOM 589 O O . ALA A 1 83 ? 31.504 0.983 -18.521 1.00 82.69 83 ALA A O 1
ATOM 590 N N . ASN A 1 84 ? 32.050 -1.200 -18.542 1.00 87.38 84 ASN A N 1
ATOM 591 C CA . ASN A 1 84 ? 30.850 -1.726 -19.217 1.00 87.38 84 ASN A CA 1
ATOM 592 C C . ASN A 1 84 ? 30.700 -1.400 -20.711 1.00 87.38 84 ASN A C 1
ATOM 594 O O . ASN A 1 84 ? 29.716 -1.830 -21.316 1.00 87.38 84 ASN A O 1
ATOM 598 N N . TYR A 1 85 ? 31.658 -0.700 -21.326 1.00 93.50 85 TYR A N 1
ATOM 599 C CA . TYR A 1 85 ? 31.704 -0.611 -22.782 1.00 93.50 85 TYR A CA 1
ATOM 600 C C . TYR A 1 85 ? 32.146 -1.950 -23.379 1.00 93.50 85 TYR A C 1
ATOM 602 O O . TYR A 1 85 ? 33.151 -2.529 -22.965 1.00 93.50 85 TYR A O 1
ATOM 610 N N . ILE A 1 86 ? 31.406 -2.424 -24.376 1.00 93.56 86 ILE A N 1
ATOM 611 C CA . ILE A 1 86 ? 31.725 -3.626 -25.150 1.00 93.56 86 ILE A CA 1
ATOM 612 C C . ILE A 1 86 ? 31.873 -3.277 -26.624 1.00 93.56 86 ILE A C 1
ATOM 614 O O . ILE A 1 86 ? 31.283 -2.309 -27.103 1.00 93.56 86 ILE A O 1
ATOM 618 N N . CYS A 1 87 ? 32.636 -4.078 -27.362 1.00 94.69 87 CYS A N 1
ATOM 619 C CA . CYS A 1 87 ? 32.695 -3.929 -28.808 1.00 94.69 87 CYS A CA 1
ATOM 620 C C . CYS A 1 87 ? 31.537 -4.682 -29.468 1.00 94.69 87 CYS A C 1
ATOM 622 O O . CYS A 1 87 ? 31.463 -5.908 -29.378 1.00 94.69 87 CYS A O 1
ATOM 624 N N . ASN A 1 88 ? 30.648 -3.964 -30.156 1.00 93.75 88 ASN A N 1
ATOM 625 C CA . ASN A 1 88 ? 29.648 -4.569 -31.026 1.00 93.75 88 ASN A CA 1
ATOM 626 C C . ASN A 1 88 ? 30.220 -4.676 -32.448 1.00 93.75 88 ASN A C 1
ATOM 628 O O . ASN A 1 88 ? 30.165 -3.713 -33.214 1.00 93.75 88 ASN A O 1
ATOM 632 N N . ASN A 1 89 ? 30.801 -5.833 -32.781 1.00 93.44 89 ASN A N 1
ATOM 633 C CA . ASN A 1 89 ? 31.423 -6.111 -34.080 1.00 93.44 89 ASN A CA 1
ATOM 634 C C . ASN A 1 89 ? 30.772 -7.327 -34.769 1.00 93.44 89 ASN A C 1
ATOM 636 O O . ASN A 1 89 ? 31.321 -8.429 -34.725 1.00 93.44 89 ASN A O 1
ATOM 640 N N . PRO A 1 90 ? 29.599 -7.157 -35.404 1.00 89.75 90 PRO A N 1
ATOM 641 C CA . PRO A 1 90 ? 28.865 -8.266 -36.012 1.00 89.75 90 PRO A CA 1
ATOM 642 C C . PRO A 1 90 ? 29.553 -8.862 -37.250 1.00 89.75 90 PRO A C 1
ATOM 644 O O . PRO A 1 90 ? 29.230 -9.979 -37.642 1.00 89.75 90 PRO A O 1
ATOM 647 N N . THR A 1 91 ? 30.489 -8.144 -37.877 1.00 90.88 91 THR A N 1
ATOM 648 C CA . THR A 1 91 ? 31.207 -8.616 -39.074 1.00 90.88 91 THR A CA 1
ATOM 649 C C . THR A 1 91 ? 32.513 -9.336 -38.737 1.00 90.88 91 THR A C 1
ATOM 651 O O . THR A 1 91 ? 33.075 -10.003 -39.603 1.00 90.88 91 THR A O 1
ATOM 654 N N . GLY A 1 92 ? 33.013 -9.200 -37.503 1.00 86.69 92 GLY A N 1
ATOM 655 C CA . GLY A 1 92 ? 34.289 -9.772 -37.062 1.00 86.69 92 GLY A CA 1
ATOM 656 C C . GLY A 1 92 ? 35.522 -9.172 -37.749 1.00 86.69 92 GLY A C 1
ATOM 657 O O . GLY A 1 92 ? 36.632 -9.659 -37.546 1.00 86.69 92 GLY A O 1
ATOM 658 N N . LEU A 1 93 ? 35.350 -8.126 -38.564 1.00 90.44 93 LEU A N 1
ATOM 659 C CA . LEU A 1 93 ? 36.438 -7.469 -39.283 1.00 90.44 93 LEU A CA 1
ATOM 660 C C . LEU A 1 93 ? 37.137 -6.439 -38.388 1.00 90.44 93 LEU A C 1
ATOM 662 O O . LEU A 1 93 ? 36.534 -5.854 -37.485 1.00 90.44 93 LEU A O 1
ATOM 666 N N . SER A 1 94 ? 38.419 -6.197 -38.658 1.00 92.81 94 SER A N 1
ATOM 667 C CA . SER A 1 94 ? 39.213 -5.209 -37.923 1.00 92.81 94 SER A CA 1
ATOM 668 C C . SER A 1 94 ? 38.634 -3.804 -38.092 1.00 92.81 94 SER A C 1
ATOM 670 O O . SER A 1 94 ? 38.468 -3.335 -39.216 1.00 92.81 94 SER A O 1
ATOM 672 N N . GLY A 1 95 ? 38.340 -3.131 -36.979 1.00 90.00 95 GLY A N 1
ATOM 673 C CA . GLY A 1 95 ? 37.813 -1.762 -36.944 1.00 90.00 95 GLY A CA 1
ATOM 674 C C . GLY A 1 95 ? 36.394 -1.595 -37.493 1.00 90.00 95 GLY A C 1
ATOM 675 O O . GLY A 1 95 ? 35.964 -0.465 -37.705 1.00 90.00 95 GLY A O 1
ATOM 676 N N . ALA A 1 96 ? 35.674 -2.692 -37.744 1.00 92.88 96 ALA A N 1
ATOM 677 C CA . ALA A 1 96 ? 34.323 -2.655 -38.302 1.00 92.88 96 ALA A CA 1
ATOM 678 C C . ALA A 1 96 ? 33.214 -2.623 -37.235 1.00 92.88 96 ALA A C 1
ATOM 680 O O . ALA A 1 96 ? 32.044 -2.451 -37.579 1.00 92.88 96 ALA A O 1
ATOM 681 N N . GLY A 1 97 ? 33.564 -2.804 -35.958 1.00 93.81 97 GLY A N 1
ATOM 682 C CA . GLY A 1 97 ? 32.645 -2.668 -34.836 1.00 93.81 97 GLY A CA 1
ATOM 683 C C . GLY A 1 97 ? 32.612 -1.256 -34.264 1.00 93.81 97 GLY A C 1
ATOM 684 O O . GLY A 1 97 ? 33.489 -0.435 -34.532 1.00 93.81 97 GLY A O 1
ATOM 685 N N . LEU A 1 98 ? 31.615 -0.995 -33.422 1.00 94.75 98 LEU A N 1
ATOM 686 C CA . LEU A 1 98 ? 31.530 0.220 -32.611 1.00 94.75 98 LEU A CA 1
ATOM 687 C C . LEU A 1 98 ? 31.470 -0.142 -31.131 1.00 94.75 98 LEU A C 1
ATOM 689 O O . LEU A 1 98 ? 30.817 -1.114 -30.741 1.00 94.75 98 LEU A O 1
ATOM 693 N N . CYS A 1 99 ? 32.140 0.653 -30.301 1.00 95.25 99 CYS A N 1
ATOM 694 C CA . CYS A 1 99 ? 32.005 0.539 -28.857 1.00 95.25 99 CYS A CA 1
ATOM 695 C C . CYS A 1 99 ? 30.595 0.946 -28.439 1.00 95.25 99 CYS A C 1
ATOM 697 O O . CYS A 1 99 ? 30.087 1.983 -28.864 1.00 95.25 99 CYS A O 1
ATOM 699 N N . VAL A 1 100 ? 29.965 0.151 -27.586 1.00 94.75 100 VAL A N 1
ATOM 700 C CA . VAL A 1 100 ? 28.605 0.391 -27.112 1.00 94.75 100 VAL A CA 1
ATOM 701 C C . VAL A 1 100 ? 28.502 0.164 -25.610 1.00 94.75 100 VAL A C 1
ATOM 703 O O . VAL A 1 100 ? 29.274 -0.607 -25.045 1.00 94.75 100 VAL A O 1
ATOM 706 N N . VAL A 1 101 ? 27.538 0.813 -24.963 1.00 92.00 101 VAL A N 1
ATOM 707 C CA . VAL A 1 101 ? 27.289 0.692 -23.518 1.00 92.00 101 VAL A CA 1
ATOM 708 C C . 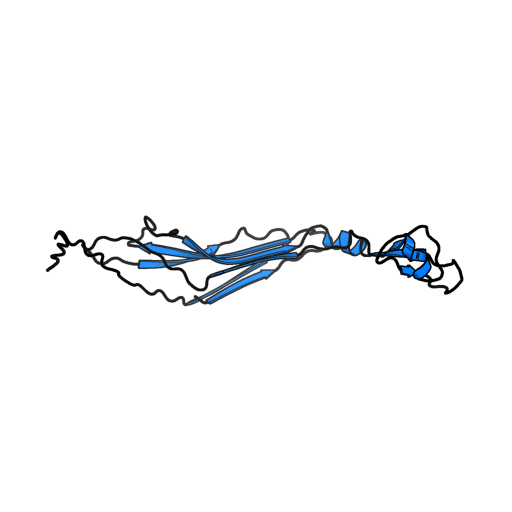VAL A 1 101 ? 25.783 0.622 -23.252 1.00 92.00 101 VAL A C 1
ATOM 710 O O . VAL A 1 101 ? 25.010 1.188 -24.030 1.00 92.00 101 VAL A O 1
ATOM 713 N N . PRO A 1 102 ? 25.315 -0.058 -22.190 1.00 88.31 102 PRO A N 1
ATOM 714 C CA . PRO A 1 102 ? 23.916 0.036 -21.782 1.00 88.31 102 PRO A CA 1
ATOM 715 C C . PRO A 1 102 ? 23.485 1.495 -21.576 1.00 88.31 102 PRO A C 1
ATOM 717 O O . PRO A 1 102 ? 24.207 2.270 -20.948 1.00 88.31 102 PRO A O 1
ATOM 720 N N . ASN A 1 103 ? 22.313 1.875 -22.095 1.00 86.56 103 ASN A N 1
ATOM 721 C CA . ASN A 1 103 ? 21.769 3.212 -21.874 1.00 86.56 103 ASN A CA 1
ATOM 722 C C . ASN A 1 103 ? 21.506 3.434 -20.373 1.00 86.56 103 ASN A C 1
ATOM 724 O O . ASN A 1 103 ? 20.688 2.705 -19.806 1.00 86.56 103 ASN A O 1
ATOM 728 N N . PRO A 1 104 ? 22.119 4.440 -19.721 1.00 78.56 104 PRO A N 1
ATOM 729 C CA . PRO A 1 104 ? 21.886 4.708 -18.300 1.00 78.56 104 PRO A CA 1
ATOM 730 C C . PRO A 1 104 ? 20.438 5.125 -17.986 1.00 78.56 104 PRO A C 1
ATOM 732 O O . PRO A 1 104 ? 20.044 5.112 -16.825 1.00 78.56 104 PRO A O 1
ATOM 735 N N . LEU A 1 105 ? 19.639 5.475 -19.003 1.00 76.44 105 LEU A N 1
ATOM 736 C CA . LEU A 1 105 ? 18.211 5.791 -18.887 1.00 76.44 105 LEU A CA 1
ATOM 737 C C . LEU A 1 105 ? 17.296 4.555 -19.008 1.00 76.44 105 LEU A C 1
ATOM 739 O O . LEU A 1 105 ? 16.074 4.682 -18.952 1.00 76.44 105 LEU A O 1
ATOM 743 N N . CYS A 1 106 ? 17.866 3.360 -19.198 1.00 83.06 106 CYS A N 1
ATOM 744 C CA . CYS A 1 106 ? 17.152 2.082 -19.160 1.00 83.06 106 CYS A CA 1
ATOM 745 C C . CYS A 1 106 ? 16.967 1.626 -17.703 1.00 83.06 106 CYS A C 1
ATOM 747 O O . CYS A 1 106 ? 17.598 0.684 -17.226 1.00 83.06 106 CYS A O 1
ATOM 749 N N . ASN A 1 107 ? 16.110 2.323 -16.969 1.00 78.25 107 ASN A N 1
ATOM 750 C CA . ASN A 1 107 ? 15.676 1.941 -15.632 1.00 78.25 107 ASN A CA 1
ATOM 751 C C . ASN A 1 107 ? 14.155 2.018 -15.589 1.00 78.25 107 ASN A C 1
ATOM 753 O O . ASN A 1 107 ? 13.608 2.897 -16.223 1.00 78.25 107 ASN A O 1
ATOM 757 N N . PHE A 1 108 ? 13.466 1.146 -14.858 1.00 81.06 108 PHE A N 1
ATOM 758 C CA . PHE A 1 108 ? 12.053 1.343 -14.526 1.00 81.06 108 PHE A CA 1
ATOM 759 C C . PHE A 1 108 ? 11.891 1.259 -13.014 1.00 81.06 108 PHE A C 1
ATOM 761 O O . PHE A 1 108 ? 12.673 0.581 -12.348 1.00 81.06 108 PHE A O 1
ATOM 768 N N . ASP A 1 109 ? 10.889 1.954 -12.483 1.00 80.94 109 ASP A N 1
ATOM 769 C CA . ASP A 1 109 ? 10.619 1.977 -11.049 1.00 80.94 109 ASP A CA 1
ATOM 770 C C . ASP A 1 109 ? 9.251 1.360 -10.742 1.00 80.94 109 ASP A C 1
ATOM 772 O O . ASP A 1 109 ? 8.239 1.673 -11.384 1.00 80.94 109 ASP A O 1
ATOM 776 N N . LEU A 1 110 ? 9.256 0.460 -9.763 1.00 87.38 110 LEU A N 1
ATOM 777 C CA . LEU A 1 110 ? 8.093 -0.204 -9.198 1.00 87.38 110 LEU A CA 1
ATOM 778 C C . LEU A 1 110 ? 8.098 0.094 -7.703 1.00 87.38 110 LEU A C 1
ATOM 780 O O . LEU A 1 110 ? 8.867 -0.492 -6.940 1.00 87.38 110 LEU A O 1
ATOM 784 N N . ILE A 1 111 ? 7.207 0.990 -7.290 1.00 88.50 111 ILE A N 1
ATOM 785 C CA . ILE A 1 111 ? 7.111 1.412 -5.899 1.00 88.50 111 ILE A CA 1
ATOM 786 C C . ILE A 1 111 ? 6.100 0.505 -5.207 1.00 88.50 111 ILE A C 1
ATOM 788 O O . ILE A 1 111 ? 4.912 0.511 -5.532 1.00 88.50 111 ILE A O 1
ATOM 792 N N . LEU A 1 112 ? 6.586 -0.277 -4.249 1.00 91.06 112 LEU A N 1
ATOM 793 C CA . LEU A 1 112 ? 5.796 -1.178 -3.419 1.00 91.06 112 LEU A CA 1
ATOM 794 C C . LEU A 1 112 ? 6.050 -0.833 -1.957 1.00 91.06 112 LEU A C 1
ATOM 796 O O . LEU A 1 112 ? 7.198 -0.740 -1.527 1.00 91.06 112 LEU A O 1
ATOM 800 N N . SER A 1 113 ? 4.980 -0.676 -1.188 1.00 90.44 113 SER A N 1
ATOM 801 C CA . SER A 1 113 ? 5.066 -0.518 0.259 1.00 90.44 113 SER A CA 1
ATOM 802 C C . SER A 1 113 ? 4.041 -1.407 0.935 1.00 90.44 113 SER A C 1
ATOM 804 O O . SER A 1 113 ? 2.877 -1.463 0.532 1.00 90.44 113 SER A O 1
ATOM 806 N N . THR A 1 114 ? 4.492 -2.111 1.966 1.00 91.88 114 THR A N 1
ATOM 807 C CA . THR A 1 114 ? 3.645 -2.944 2.811 1.00 91.88 114 THR A CA 1
ATOM 808 C C . THR A 1 114 ? 3.864 -2.545 4.257 1.00 91.88 114 THR A C 1
ATOM 810 O O . THR A 1 114 ? 4.992 -2.606 4.749 1.00 91.88 114 THR A O 1
ATOM 813 N N . LEU A 1 115 ? 2.792 -2.176 4.940 1.00 90.25 115 LEU A N 1
ATOM 814 C CA . LEU A 1 115 ? 2.771 -1.976 6.378 1.00 90.25 115 LEU A CA 1
ATOM 815 C C . LEU A 1 115 ? 1.874 -3.056 6.961 1.00 90.25 115 LEU A C 1
ATOM 817 O O . LEU A 1 115 ? 0.722 -3.138 6.579 1.00 90.25 115 LEU A O 1
ATOM 821 N N . SER A 1 116 ? 2.379 -3.868 7.879 1.00 90.56 116 SER A N 1
ATOM 822 C CA . SER A 1 116 ? 1.574 -4.895 8.536 1.00 90.56 116 SER A CA 1
ATOM 823 C C . SER A 1 116 ? 1.940 -4.945 10.006 1.00 90.56 116 SER A C 1
ATOM 825 O O . SER A 1 116 ? 3.104 -5.128 10.359 1.00 90.56 116 SER A O 1
ATOM 827 N N . ALA A 1 117 ? 0.934 -4.818 10.858 1.00 87.38 117 ALA A N 1
ATOM 828 C CA . ALA A 1 117 ? 1.034 -5.027 12.286 1.00 87.38 117 ALA A CA 1
ATOM 829 C C . ALA A 1 117 ? 0.297 -6.316 12.657 1.00 87.38 117 ALA A C 1
ATOM 831 O O . ALA A 1 117 ? -0.821 -6.570 12.219 1.00 87.38 117 ALA A O 1
ATOM 832 N N . HIS A 1 118 ? 0.915 -7.143 13.496 1.00 83.88 118 HIS A N 1
ATOM 833 C CA . HIS A 1 118 ? 0.290 -8.387 13.952 1.00 83.88 118 HIS A CA 1
ATOM 834 C C . HIS A 1 118 ? -0.609 -8.166 15.178 1.00 83.88 118 HIS A C 1
ATOM 836 O O . HIS A 1 118 ? -1.614 -8.864 15.345 1.00 83.88 118 HIS A O 1
ATOM 842 N N . SER A 1 119 ? -0.312 -7.147 15.985 1.00 90.62 119 SER A N 1
ATOM 843 C CA . SER A 1 119 ? -1.084 -6.736 17.158 1.00 90.62 119 SER A CA 1
ATOM 844 C C . SER A 1 119 ? -0.827 -5.266 17.495 1.00 90.62 119 SER A C 1
ATOM 846 O O . SER A 1 119 ? 0.214 -4.718 17.136 1.00 90.62 119 SER A O 1
ATOM 848 N N . PHE A 1 120 ? -1.764 -4.656 18.218 1.00 91.25 120 PHE A N 1
ATOM 849 C CA . PHE A 1 120 ? -1.584 -3.369 18.885 1.00 91.25 120 PHE A CA 1
ATOM 850 C C . PHE A 1 120 ? -2.039 -3.481 20.327 1.00 91.25 120 PHE A C 1
ATOM 852 O O . PHE A 1 120 ? -3.029 -4.160 20.607 1.00 91.25 120 PHE A O 1
ATOM 859 N N . ASP A 1 121 ? -1.362 -2.733 21.187 1.00 92.69 121 ASP A N 1
ATOM 860 C CA . ASP A 1 121 ? -1.781 -2.521 22.559 1.00 92.69 121 ASP A 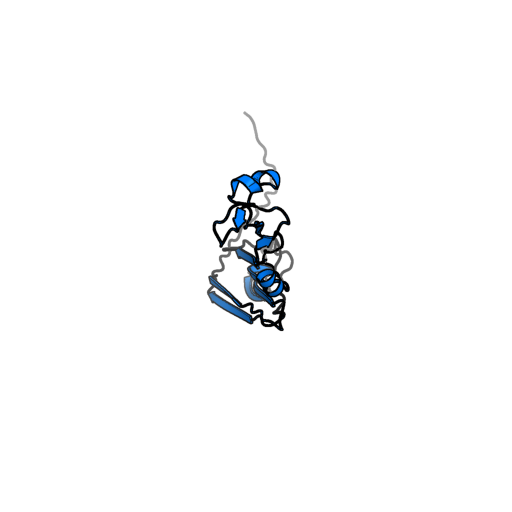CA 1
ATOM 861 C C . ASP A 1 121 ? -2.372 -1.119 22.670 1.00 92.69 121 ASP A C 1
ATOM 863 O O . ASP A 1 121 ? -1.704 -0.117 22.400 1.00 92.69 121 ASP A O 1
ATOM 867 N N . PHE A 1 122 ? -3.642 -1.061 23.058 1.00 93.19 122 PHE A N 1
ATOM 868 C CA . PHE A 1 122 ? -4.331 0.185 23.354 1.00 93.19 122 PHE A CA 1
ATOM 869 C C . PHE A 1 122 ? -4.417 0.351 24.861 1.00 93.19 122 PHE A C 1
ATOM 871 O O . PHE A 1 122 ? -4.792 -0.579 25.577 1.00 93.19 122 PHE A O 1
ATOM 878 N N . VAL A 1 123 ? -4.091 1.547 25.342 1.00 93.00 123 VAL A N 1
ATOM 879 C CA . VAL A 1 123 ? -4.154 1.866 26.769 1.00 93.00 123 VAL A CA 1
ATOM 880 C C . VAL A 1 123 ? -5.126 3.010 26.979 1.00 93.00 123 VAL A C 1
ATOM 882 O O . VAL A 1 123 ? -5.068 4.029 26.295 1.00 93.00 123 VAL A O 1
ATOM 885 N N . VAL A 1 124 ? -6.013 2.832 27.950 1.00 92.38 124 VAL A N 1
ATOM 886 C CA . VAL A 1 124 ? -6.991 3.828 28.371 1.00 92.38 124 VAL A CA 1
ATOM 887 C C . VAL A 1 124 ? -7.071 3.814 29.892 1.00 92.38 124 VAL A C 1
ATOM 889 O O . VAL A 1 124 ? -7.101 2.754 30.520 1.00 92.38 124 VAL A O 1
ATOM 892 N N . SER A 1 125 ? -7.104 4.998 30.490 1.00 90.62 125 SER A N 1
ATOM 893 C CA . SER A 1 125 ? -7.407 5.145 31.911 1.00 90.62 125 SER A CA 1
ATOM 894 C C . SER A 1 125 ? -8.909 5.328 32.074 1.00 90.62 125 SER A C 1
ATOM 896 O O . SER A 1 125 ? -9.489 6.236 31.483 1.00 90.62 125 SER A O 1
ATOM 898 N N . VAL A 1 126 ? -9.528 4.482 32.891 1.00 88.56 126 VAL A N 1
ATOM 899 C CA . VAL A 1 126 ? -10.964 4.524 33.199 1.00 88.56 126 VAL A CA 1
ATOM 900 C C . VAL A 1 126 ? -11.184 4.649 34.705 1.00 88.56 126 VAL A C 1
ATOM 902 O O . VAL A 1 126 ? -10.283 4.357 35.497 1.00 88.56 126 VAL A O 1
ATOM 905 N N . ASP A 1 127 ? -12.364 5.114 35.116 1.00 86.31 127 ASP A N 1
ATOM 906 C CA . ASP A 1 127 ? -12.731 5.135 36.532 1.00 86.31 127 ASP A CA 1
ATOM 907 C C . ASP A 1 127 ? -13.093 3.729 37.052 1.00 86.31 127 ASP A C 1
ATOM 909 O O . ASP A 1 127 ? -13.124 2.750 36.314 1.00 86.31 127 ASP A O 1
ATOM 913 N N . ASN A 1 128 ? -13.292 3.596 38.365 1.00 83.44 128 ASN A N 1
ATOM 914 C CA . ASN A 1 128 ? -13.610 2.315 39.003 1.00 83.44 128 ASN A CA 1
ATOM 915 C C . ASN A 1 128 ? -15.081 2.197 39.427 1.00 83.44 128 ASN A C 1
ATOM 917 O O . ASN A 1 128 ? -15.410 1.332 40.241 1.00 83.44 128 ASN A O 1
ATOM 921 N N . LYS A 1 129 ? -15.952 3.095 38.953 1.00 85.00 129 LYS A N 1
ATOM 922 C CA . LYS A 1 129 ? -17.316 3.241 39.476 1.00 85.00 129 LYS A CA 1
ATOM 923 C C . LYS A 1 129 ? -18.314 2.342 38.760 1.00 85.00 129 LYS A C 1
ATOM 925 O O . LYS A 1 129 ? -19.365 2.051 39.328 1.00 85.00 129 LYS A O 1
ATOM 930 N N . LYS A 1 130 ? -18.010 1.917 37.530 1.00 88.06 130 LYS A N 1
ATOM 931 C CA . LYS A 1 130 ? -18.901 1.097 36.701 1.00 88.06 130 LYS A CA 1
ATOM 932 C C . LYS A 1 130 ? -18.128 0.103 35.822 1.00 88.06 130 LYS A C 1
ATOM 934 O O . LYS A 1 130 ? -16.935 0.284 35.594 1.00 88.06 130 LYS A O 1
ATOM 939 N N . PRO A 1 131 ? -18.800 -0.937 35.301 1.00 89.62 131 PRO A N 1
ATOM 940 C CA . PRO A 1 131 ? -18.289 -1.694 34.166 1.00 89.62 131 PRO A CA 1
ATOM 941 C C . PRO A 1 131 ? -18.117 -0.786 32.940 1.00 89.62 131 PRO A C 1
ATOM 943 O O . PRO A 1 131 ? -18.954 0.087 32.699 1.00 89.62 131 PRO A O 1
ATOM 946 N N . HIS A 1 132 ? -17.061 -1.030 32.166 1.00 90.38 132 HIS A N 1
ATOM 947 C CA . HIS A 1 132 ? -16.780 -0.335 30.910 1.00 90.38 132 HIS A CA 1
ATOM 948 C C . HIS A 1 132 ? -16.908 -1.300 29.735 1.00 90.38 132 HIS A C 1
ATOM 950 O O . HIS A 1 132 ? -16.523 -2.467 29.843 1.00 90.38 132 HIS A O 1
ATOM 956 N N . VAL A 1 133 ? -17.434 -0.809 28.618 1.00 92.50 133 VAL A N 1
ATOM 957 C CA . VAL A 1 133 ? -17.558 -1.582 27.377 1.00 92.50 133 VAL A CA 1
ATOM 958 C C . VAL A 1 133 ? -16.396 -1.225 26.464 1.00 92.50 133 VAL A C 1
ATOM 960 O O . VAL A 1 133 ? -16.145 -0.046 26.225 1.00 92.50 133 VAL A O 1
ATOM 963 N N . VAL A 1 134 ? -15.683 -2.236 25.973 1.00 92.81 134 VAL A N 1
ATOM 964 C CA . VAL A 1 134 ? -14.604 -2.067 24.996 1.00 92.81 134 VAL A CA 1
ATOM 965 C C . VAL A 1 134 ? -15.085 -2.611 23.663 1.00 92.81 134 VAL A C 1
ATOM 967 O O . VAL A 1 134 ? -15.369 -3.802 23.551 1.00 92.81 134 VAL A O 1
ATOM 970 N N . ASP A 1 135 ? -15.122 -1.743 22.661 1.00 93.75 135 ASP A N 1
ATOM 971 C CA . ASP A 1 135 ? -15.491 -2.091 21.296 1.00 93.75 135 ASP A CA 1
ATOM 972 C C . ASP A 1 135 ? -14.282 -1.914 20.384 1.00 93.75 135 ASP A C 1
ATOM 974 O O . ASP A 1 135 ? -13.676 -0.842 20.324 1.00 93.75 135 ASP A O 1
ATOM 978 N N . ALA A 1 136 ? -13.943 -2.976 19.657 1.00 93.19 136 ALA A N 1
ATOM 979 C CA . ALA A 1 136 ? -12.970 -2.938 18.579 1.00 93.19 136 ALA A CA 1
ATOM 980 C C . ALA A 1 136 ? -13.708 -3.089 17.248 1.00 93.19 136 ALA A C 1
ATOM 982 O O . ALA A 1 136 ? -14.444 -4.052 17.033 1.00 93.19 136 ALA A O 1
ATOM 983 N N . SER A 1 137 ? -13.494 -2.139 16.348 1.00 93.12 137 SER A N 1
ATOM 984 C CA . SER A 1 137 ? -14.060 -2.133 15.003 1.00 93.12 137 SER A CA 1
ATOM 985 C C . SER A 1 137 ? -12.949 -2.029 13.968 1.00 93.12 137 SER A C 1
ATOM 987 O O . SER A 1 137 ? -11.826 -1.623 14.271 1.00 93.12 137 SER A O 1
ATOM 989 N N . TRP A 1 138 ? -13.255 -2.413 12.736 1.00 92.31 138 TRP A N 1
ATOM 990 C CA . TRP A 1 138 ? -12.329 -2.285 11.623 1.00 92.31 138 TRP A CA 1
ATOM 991 C C . TRP A 1 138 ? -13.035 -1.711 10.402 1.00 92.31 138 TRP A C 1
ATOM 993 O O . TRP A 1 138 ? -14.247 -1.850 10.235 1.00 92.31 138 TRP A O 1
ATOM 1003 N N . SER A 1 139 ? -12.258 -1.059 9.546 1.00 92.69 139 SER A N 1
ATOM 1004 C CA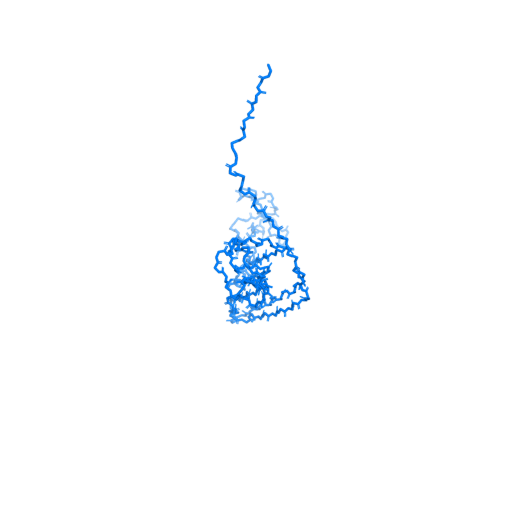 . SER A 1 139 ? -12.715 -0.546 8.259 1.00 92.69 139 SER A CA 1
ATOM 1005 C C . SER A 1 139 ? -11.601 -0.631 7.221 1.00 92.69 139 SER A C 1
ATOM 1007 O O . SER A 1 139 ? -10.422 -0.742 7.560 1.00 92.69 139 SER A O 1
ATOM 1009 N N . ILE A 1 140 ? -11.981 -0.607 5.946 1.00 91.75 140 ILE A N 1
ATOM 1010 C CA . ILE A 1 140 ? -11.032 -0.545 4.834 1.00 91.75 140 ILE A CA 1
ATOM 1011 C C . ILE A 1 140 ? -10.664 0.926 4.606 1.00 91.75 140 ILE A C 1
ATOM 1013 O O . ILE A 1 140 ? -11.546 1.781 4.524 1.00 91.75 140 ILE A O 1
ATOM 1017 N N . ILE A 1 141 ? -9.368 1.208 4.491 1.00 91.31 141 ILE A N 1
ATOM 1018 C CA . ILE A 1 141 ? -8.778 2.526 4.221 1.00 91.31 141 ILE A CA 1
ATOM 1019 C C . ILE A 1 141 ? -7.855 2.464 2.991 1.00 91.31 141 ILE A C 1
ATOM 1021 O O . ILE A 1 141 ? -7.658 1.395 2.420 1.00 91.31 141 ILE A O 1
ATOM 1025 N N . GLY A 1 142 ? -7.284 3.597 2.576 1.00 83.50 142 GLY A N 1
ATOM 1026 C CA . GLY A 1 142 ? -6.373 3.699 1.424 1.00 83.50 142 GLY A CA 1
ATOM 1027 C C . GLY A 1 142 ? -6.886 4.682 0.369 1.00 83.50 142 GLY A C 1
ATOM 1028 O O . GLY A 1 142 ? -8.086 4.762 0.111 1.00 83.50 142 GLY A O 1
ATOM 1029 N N . ALA A 1 143 ? -5.982 5.474 -0.213 1.00 60.69 143 ALA A N 1
ATOM 1030 C CA . ALA A 1 143 ? -6.243 6.660 -1.042 1.00 60.69 143 ALA A CA 1
ATOM 1031 C C . ALA A 1 143 ? -6.801 6.377 -2.457 1.00 60.69 143 ALA A C 1
ATOM 1033 O O . ALA A 1 143 ? -6.651 7.193 -3.371 1.00 60.69 143 ALA A O 1
ATOM 1034 N N . GLY A 1 144 ? -7.474 5.241 -2.638 1.00 71.69 144 GLY A N 1
ATOM 1035 C CA . GLY A 1 144 ? -8.127 4.863 -3.881 1.00 71.69 144 GLY A CA 1
ATOM 1036 C C . GLY A 1 144 ? -7.160 4.476 -5.000 1.00 71.69 144 GLY A C 1
ATOM 1037 O O . GLY A 1 144 ? -5.939 4.437 -4.862 1.00 71.69 144 GLY A O 1
ATOM 1038 N N . VAL A 1 145 ? -7.745 4.150 -6.144 1.00 83.56 145 VAL A N 1
ATOM 1039 C CA . VAL A 1 145 ? -7.028 3.750 -7.357 1.00 83.56 145 VAL A CA 1
ATOM 1040 C C . VAL A 1 145 ? -6.834 4.943 -8.285 1.00 83.56 145 VAL A C 1
ATOM 1042 O O . VAL A 1 145 ? -7.739 5.761 -8.457 1.00 83.56 145 VAL A O 1
ATOM 1045 N N . LYS A 1 146 ? -5.659 5.039 -8.919 1.00 83.00 146 LYS A N 1
ATOM 1046 C CA . LYS A 1 146 ? -5.407 5.972 -10.029 1.00 83.00 146 LYS A CA 1
ATOM 1047 C C . LYS A 1 146 ? -4.962 5.225 -11.283 1.00 83.00 146 LYS A C 1
ATOM 1049 O O . LYS A 1 146 ? -4.237 4.230 -11.214 1.00 83.00 146 LYS A O 1
ATOM 1054 N N . GLY A 1 147 ? -5.390 5.727 -12.442 1.00 85.31 147 GLY A N 1
ATOM 1055 C CA . GLY A 1 147 ? -5.210 5.042 -13.724 1.00 85.31 147 GLY A CA 1
ATOM 1056 C C . GLY A 1 147 ? -6.094 3.795 -13.806 1.00 85.31 147 GLY A C 1
ATOM 1057 O O . GLY A 1 147 ? -7.244 3.830 -13.380 1.00 85.31 147 GLY A O 1
ATOM 1058 N N . SER A 1 148 ? -5.557 2.688 -14.322 1.00 87.56 148 SER A N 1
ATOM 1059 C CA . SER A 1 148 ? -6.258 1.394 -14.420 1.00 87.56 148 SER A CA 1
ATOM 1060 C C . SER A 1 148 ? -5.972 0.439 -13.255 1.00 87.56 148 SER A C 1
ATOM 1062 O O . SER A 1 148 ? -5.856 -0.765 -13.461 1.00 87.56 148 SER A O 1
ATOM 1064 N N . GLY A 1 149 ? -5.815 0.972 -12.041 1.00 89.62 149 GLY A N 1
ATOM 1065 C CA . GLY A 1 149 ? -5.598 0.156 -10.847 1.00 89.62 149 GLY A CA 1
ATOM 1066 C C . GLY A 1 149 ? -6.896 -0.447 -10.300 1.00 89.62 149 GLY A C 1
ATOM 1067 O O . GLY A 1 149 ? -7.973 0.121 -10.481 1.00 89.62 149 GLY A O 1
ATOM 1068 N N . SER A 1 150 ? -6.793 -1.567 -9.587 1.00 91.88 150 SER A N 1
ATOM 1069 C CA . SER A 1 150 ? -7.876 -2.135 -8.780 1.00 91.88 150 SER A CA 1
ATOM 1070 C C . SER A 1 150 ? -7.368 -2.566 -7.402 1.00 91.88 150 SER A C 1
ATOM 1072 O O . SER A 1 150 ? -6.177 -2.815 -7.204 1.00 91.88 150 SER A O 1
ATOM 1074 N N . VAL A 1 151 ? -8.277 -2.606 -6.427 1.00 93.44 151 VAL A N 1
ATOM 1075 C CA . VAL A 1 151 ? -7.985 -3.040 -5.058 1.00 93.44 151 VAL A CA 1
ATOM 1076 C C . VAL A 1 151 ? -9.061 -3.991 -4.565 1.00 93.44 151 VAL A C 1
ATOM 1078 O O . VAL A 1 151 ? -10.235 -3.847 -4.907 1.00 93.44 151 VAL A O 1
ATOM 1081 N N . ALA A 1 152 ? -8.663 -4.943 -3.731 1.00 91.69 152 ALA A N 1
ATOM 1082 C CA . ALA A 1 152 ? -9.584 -5.783 -2.982 1.00 91.69 152 ALA A CA 1
ATOM 1083 C C . ALA A 1 152 ? -9.026 -6.055 -1.586 1.00 91.69 152 ALA A C 1
ATOM 1085 O O . ALA A 1 152 ? -7.817 -5.986 -1.349 1.00 91.69 152 ALA A O 1
ATOM 1086 N N . SER A 1 153 ? -9.918 -6.372 -0.654 1.00 91.25 153 SER A N 1
ATOM 1087 C CA . SER A 1 153 ? -9.529 -6.773 0.691 1.00 91.25 153 SER A CA 1
ATOM 1088 C C . SER A 1 153 ? -10.438 -7.871 1.223 1.00 91.25 153 SER A C 1
ATOM 1090 O O . SER A 1 153 ? -11.613 -7.969 0.867 1.00 91.25 153 SER A O 1
ATOM 1092 N N . CYS A 1 154 ? -9.874 -8.704 2.086 1.00 90.69 154 CYS A N 1
ATOM 1093 C CA . CYS A 1 154 ? -10.604 -9.651 2.906 1.00 90.69 154 CYS A CA 1
ATOM 1094 C C . CYS A 1 154 ? -10.081 -9.582 4.341 1.00 90.69 154 CYS A C 1
ATOM 1096 O O . CYS A 1 154 ? -8.885 -9.407 4.587 1.00 90.69 154 CYS A O 1
ATOM 1098 N N . VAL A 1 155 ? -10.998 -9.696 5.298 1.00 91.00 155 VAL A N 1
ATOM 1099 C CA . VAL A 1 155 ? -10.690 -9.623 6.725 1.00 91.00 155 VAL A CA 1
ATOM 1100 C C . VAL A 1 155 ? -11.302 -10.842 7.399 1.00 91.00 155 VAL A C 1
ATOM 1102 O O . VAL A 1 155 ? -12.494 -11.112 7.257 1.00 91.00 155 VAL A O 1
ATOM 1105 N N . GLY A 1 156 ? -10.461 -11.611 8.082 1.00 88.06 156 GLY A N 1
ATOM 1106 C CA . GLY A 1 156 ? -10.867 -12.738 8.910 1.00 88.06 156 GLY A CA 1
ATOM 1107 C C . GLY A 1 156 ? -11.154 -12.311 10.353 1.00 88.06 156 GLY A C 1
ATOM 1108 O O . GLY A 1 156 ? -10.897 -11.167 10.731 1.00 88.06 156 GLY A O 1
ATOM 1109 N N . PRO A 1 157 ? -11.653 -13.227 11.197 1.00 88.31 157 PRO A N 1
ATOM 1110 C CA . PRO A 1 157 ? -11.917 -12.928 12.599 1.00 88.31 157 PRO A CA 1
ATOM 1111 C C . PRO A 1 157 ? -10.668 -12.402 13.333 1.00 88.31 157 PRO A C 1
ATOM 1113 O O . PRO A 1 157 ? -9.530 -12.823 13.093 1.00 88.31 157 PRO A O 1
ATOM 1116 N N . GLY A 1 158 ? -10.894 -11.445 14.235 1.00 86.81 158 GLY A N 1
ATOM 1117 C CA . GLY A 1 158 ? -9.898 -10.895 15.154 1.00 86.81 158 GLY A CA 1
ATOM 1118 C C . GLY A 1 158 ? -10.075 -11.436 16.572 1.00 86.81 158 GLY A C 1
ATOM 1119 O O . GLY A 1 158 ? -11.126 -11.968 16.914 1.00 86.81 158 GLY A O 1
ATOM 1120 N N . VAL A 1 159 ? -9.042 -11.282 17.401 1.00 89.25 159 VAL A N 1
ATOM 1121 C CA . VAL A 1 159 ? -9.100 -11.572 18.839 1.00 89.25 159 VAL A CA 1
ATOM 1122 C C . VAL A 1 159 ? -8.831 -10.270 19.579 1.00 89.25 159 VAL A C 1
ATOM 1124 O O . VAL A 1 159 ? -7.866 -9.578 19.260 1.00 89.25 159 VAL A O 1
ATOM 1127 N N . LEU A 1 160 ? -9.691 -9.952 20.545 1.00 89.75 160 LEU A N 1
ATOM 1128 C CA . LEU A 1 160 ? -9.527 -8.846 21.479 1.00 89.75 160 LEU A CA 1
ATOM 1129 C C . LEU A 1 160 ? -9.279 -9.433 22.869 1.00 89.75 160 LEU A C 1
ATOM 1131 O O . LEU A 1 160 ? -10.113 -10.177 23.383 1.00 89.75 160 LEU A O 1
ATOM 1135 N N . THR A 1 161 ? -8.149 -9.079 23.473 1.00 91.56 161 THR A N 1
ATOM 1136 C CA . THR A 1 161 ? -7.817 -9.444 24.853 1.00 91.56 161 THR A CA 1
ATOM 1137 C C . THR A 1 161 ? -7.818 -8.181 25.696 1.00 91.56 161 THR A C 1
ATOM 1139 O O . THR A 1 161 ? -7.144 -7.213 25.355 1.00 91.56 161 THR A O 1
ATOM 1142 N N . VAL A 1 162 ? -8.564 -8.191 26.800 1.00 90.38 162 VAL A N 1
ATOM 1143 C CA . VAL A 1 162 ? -8.642 -7.058 27.728 1.00 90.38 162 VAL A CA 1
ATOM 1144 C C . VAL A 1 162 ? -7.901 -7.415 29.010 1.00 90.38 162 VAL A C 1
ATOM 1146 O O . VAL A 1 162 ? -8.257 -8.377 29.689 1.00 90.38 162 VAL A O 1
ATOM 1149 N N . THR A 1 163 ? -6.896 -6.613 29.354 1.00 90.19 163 THR A N 1
ATOM 1150 C CA . THR A 1 163 ? -6.155 -6.722 30.615 1.00 90.19 163 THR A CA 1
ATOM 1151 C C . THR A 1 163 ? -6.423 -5.484 31.457 1.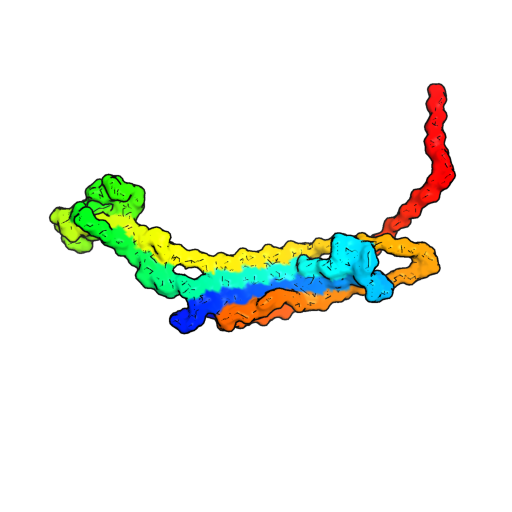00 90.19 163 THR A C 1
ATOM 1153 O O . THR A 1 163 ? -6.206 -4.362 31.005 1.00 90.19 163 THR A O 1
ATOM 1156 N N . GLN A 1 164 ? -6.874 -5.679 32.696 1.00 85.00 164 GLN A N 1
ATOM 1157 C CA . GLN A 1 164 ? -7.096 -4.589 33.641 1.00 85.00 164 GLN A CA 1
ATOM 1158 C C . GLN A 1 164 ? -5.928 -4.494 34.628 1.00 85.00 164 GLN A C 1
ATOM 1160 O O . GLN A 1 164 ? -5.691 -5.414 35.409 1.00 85.00 164 GLN A O 1
ATOM 1165 N N . THR A 1 165 ? -5.250 -3.346 34.648 1.00 84.19 165 THR A N 1
ATOM 1166 C CA . THR A 1 165 ? -4.224 -3.030 35.651 1.00 84.19 165 THR A CA 1
ATOM 1167 C C . THR A 1 165 ? -4.787 -2.037 36.659 1.00 84.19 165 THR A C 1
ATOM 1169 O O . THR A 1 165 ? -5.165 -0.922 36.305 1.00 84.19 165 THR A O 1
ATOM 1172 N N . LYS A 1 166 ? -4.836 -2.426 37.936 1.00 79.12 166 LYS A N 1
ATOM 1173 C CA . LYS A 1 166 ? -5.277 -1.545 39.023 1.00 79.12 166 LYS A CA 1
ATOM 1174 C C . LYS A 1 166 ? -4.083 -0.783 39.593 1.00 79.12 166 LYS A C 1
ATOM 1176 O O . LYS A 1 166 ? -3.181 -1.386 40.167 1.00 79.12 166 LYS A O 1
ATOM 1181 N N . VAL A 1 167 ? -4.101 0.542 39.476 1.00 71.81 167 VAL A N 1
ATOM 1182 C CA . VAL A 1 167 ? -3.123 1.409 40.145 1.00 71.81 167 VAL A CA 1
ATOM 1183 C C . VAL A 1 167 ? -3.543 1.582 41.605 1.00 71.81 167 VAL A C 1
ATOM 1185 O O . VAL A 1 167 ? -4.640 2.064 41.892 1.00 71.81 167 VAL A O 1
ATOM 1188 N N . PHE A 1 168 ? -2.686 1.169 42.537 1.00 69.81 168 PHE A N 1
ATOM 1189 C CA . PHE A 1 168 ? -2.898 1.391 43.965 1.00 69.81 168 PHE A CA 1
ATOM 1190 C C . PHE A 1 168 ? -2.234 2.706 44.373 1.00 69.81 168 PHE A C 1
ATOM 1192 O O . PHE A 1 168 ? -1.012 2.817 44.348 1.00 69.81 168 PHE A O 1
ATOM 1199 N N . ASN A 1 169 ? -3.032 3.688 44.788 1.00 68.19 169 ASN A N 1
ATOM 1200 C CA . ASN A 1 169 ? -2.512 4.854 45.496 1.00 68.19 169 ASN A CA 1
ATOM 1201 C C . ASN A 1 169 ? -2.414 4.507 46.983 1.00 68.19 169 ASN A C 1
ATOM 1203 O O . ASN A 1 169 ? -3.429 4.428 47.674 1.00 68.19 169 ASN A O 1
ATOM 1207 N N . ASN A 1 170 ? -1.196 4.260 47.464 1.00 58.53 170 ASN A N 1
ATOM 1208 C CA . ASN A 1 170 ? -0.936 4.117 48.891 1.00 58.53 170 ASN A CA 1
ATOM 1209 C C . ASN A 1 170 ? -0.756 5.519 49.493 1.00 58.53 170 ASN A C 1
ATOM 1211 O O . ASN A 1 170 ? 0.152 6.245 49.100 1.00 58.53 170 ASN A O 1
ATOM 1215 N N . SER A 1 171 ? -1.638 5.918 50.410 1.00 62.56 171 SER A N 1
ATOM 1216 C CA . SER A 1 171 ? -1.562 7.209 51.110 1.00 62.56 171 SER A CA 1
ATOM 1217 C C . SER A 1 171 ? -0.673 7.171 52.361 1.00 62.56 171 SER A C 1
ATOM 1219 O O . SER A 1 171 ? -0.641 8.141 53.114 1.00 62.56 171 SER A O 1
ATOM 1221 N N . GLY A 1 172 ? 0.005 6.051 52.628 1.00 66.19 172 GLY A N 1
ATOM 1222 C CA . GLY A 1 172 ? 0.970 5.907 53.712 1.00 66.19 172 GLY A CA 1
ATOM 1223 C C . GLY A 1 172 ? 2.387 6.242 53.248 1.00 66.19 172 GLY A C 1
ATOM 1224 O O . GLY A 1 172 ? 2.799 5.865 52.152 1.00 66.19 172 GLY A O 1
ATOM 1225 N N . ALA A 1 173 ? 3.152 6.936 54.091 1.00 69.94 173 ALA A N 1
ATOM 1226 C CA . ALA A 1 173 ? 4.581 7.114 53.868 1.00 69.94 173 ALA A CA 1
ATOM 1227 C C . ALA A 1 173 ? 5.294 5.752 53.967 1.00 69.94 173 ALA A C 1
ATOM 1229 O O . ALA A 1 173 ? 5.133 5.031 54.953 1.00 69.94 173 ALA A O 1
ATOM 1230 N N . LEU A 1 174 ? 6.088 5.401 52.951 1.00 60.00 174 LEU A N 1
ATOM 1231 C CA . LEU A 1 174 ? 7.033 4.286 53.026 1.00 60.00 174 LEU A CA 1
ATOM 1232 C C . LEU A 1 174 ? 8.195 4.706 53.933 1.00 60.00 174 LEU A C 1
ATOM 1234 O O . LEU A 1 174 ? 9.159 5.321 53.482 1.00 60.00 174 LEU A O 1
ATOM 1238 N N . THR A 1 175 ? 8.078 4.421 55.226 1.00 65.00 175 THR A N 1
ATOM 1239 C CA . THR A 1 175 ? 9.136 4.702 56.199 1.00 65.00 175 THR A CA 1
ATOM 1240 C C . THR A 1 175 ? 10.088 3.512 56.261 1.00 65.00 175 THR A C 1
ATOM 1242 O O . THR A 1 175 ? 9.719 2.439 56.733 1.00 65.00 175 THR A O 1
ATOM 1245 N N . PHE A 1 176 ? 11.322 3.693 55.794 1.00 65.94 176 PHE A N 1
ATOM 1246 C CA . PHE A 1 176 ? 12.399 2.730 56.009 1.00 65.94 176 PHE A CA 1
ATOM 1247 C C . PHE A 1 176 ? 13.057 3.027 57.359 1.00 65.94 176 PHE A C 1
ATOM 1249 O O . PHE A 1 176 ? 13.654 4.086 57.534 1.00 65.94 176 PHE A O 1
ATOM 1256 N N . THR A 1 177 ? 12.956 2.113 58.320 1.00 57.22 177 THR A N 1
ATOM 1257 C CA . THR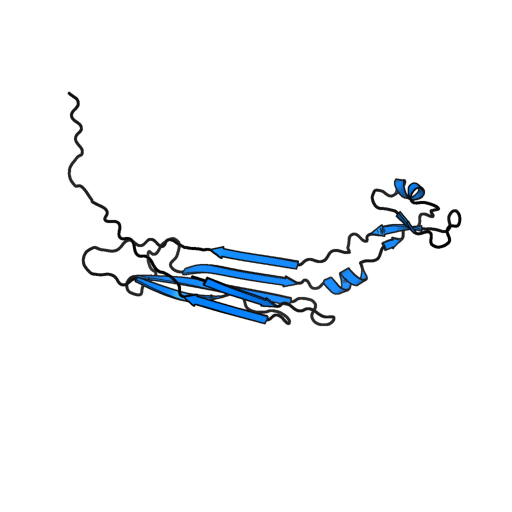 A 1 177 ? 13.764 2.162 59.545 1.00 57.22 177 THR A CA 1
ATOM 1258 C C . THR A 1 177 ? 15.004 1.298 59.351 1.00 57.22 177 THR A C 1
ATOM 1260 O O . THR A 1 177 ? 14.892 0.079 59.223 1.00 57.22 177 THR A O 1
ATOM 1263 N N . SER A 1 178 ? 16.181 1.922 59.308 1.00 61.16 178 SER A N 1
ATOM 1264 C CA . SER A 1 178 ? 17.458 1.223 59.464 1.00 61.16 178 SER A CA 1
ATOM 1265 C C . SER A 1 178 ? 17.660 0.865 60.939 1.00 61.16 178 SER A C 1
ATOM 1267 O O . SER A 1 178 ? 17.493 1.744 61.788 1.00 61.16 178 SER A O 1
ATOM 1269 N N . ASN A 1 179 ? 18.003 -0.395 61.225 1.00 53.53 179 ASN A N 1
ATOM 1270 C CA . ASN A 1 179 ? 18.556 -0.802 62.525 1.00 53.53 179 ASN A CA 1
ATOM 1271 C C . ASN A 1 179 ? 19.955 -0.220 62.730 1.00 53.53 179 ASN A C 1
ATOM 1273 O O . ASN A 1 179 ? 20.691 -0.128 61.719 1.00 53.53 179 ASN A O 1
#

Foldseek 3Di:
DDKDKDKDFDADPVQQKKKFKKFKKKFKDKQNHQPQKPPGRIDTAKMKIKMWGNCLVVLVVLFDWDWDPQFALFQVSCVVVDPQWTWDQPPSDGRRTTTTHGRPSNDTDMDIDIDHDPDDDIDGDDDPPDDMDMDMDMDMDTPGIDGPMDIDMDDDDDDDDDDDDDDDDDPDDPDDDDD